Protein 2RH2 (pdb70)

CATH classification: 2.30.30.60

Secondary structure (P-SEA, 3-state):
ccccccbbbbccccbbbbbbbccccccccccbbbbbcccccccbbbbbccccccccc

Sequence (57 aa):
ATFGMGDRVRRKKKSGAAWWQGQQIVGWWYCCTNNLLTPPEGYAVESEAHPPGSSVQQIYPVAALEERIN

Organism: Escherichia coli (NCBI:txid562)

Structure (mmCIF, N/CA/C/O backbone):
data_2RH2
#
_entry.id   2RH2
#
_cell.length_a   67.810
_cell.length_b   67.810
_cell.length_c   51.970
_cell.angle_alpha   90.00
_cell.angle_beta   90.00
_cell.angle_gamma   90.00
#
_symmetry.space_group_name_H-M   'I 41 2 2'
#
loop_
_entity.id
_entity.type
_entity.pdbx_description
1 polymer 'Dihydrofolate reductase type 2'
2 non-polymer (4R)-2-METHYLPENTANE-2,4-DIOL
3 water water
#
loop_
_atom_site.group_PDB
_atom_site.id
_atom_site.type_symbol
_atom_site.label_atom_id
_atom_site.label_alt_id
_atom_site.label_comp_id
_atom_site.label_asym_id
_atom_site.label_entity_id
_atom_site.label_seq_id
_atom_site.pdbx_PDB_ins_code
_atom_site.Cartn_x
_atom_site.Cartn_y
_atom_site.Cartn_z
_atom_site.occupancy
_atom_site.B_iso_or_equiv
_atom_site.auth_seq_id
_atom_site.auth_comp_id
_atom_site.auth_asym_id
_atom_site.auth_atom_id
_atom_site.pdbx_PDB_model_num
ATOM 1 C C . ASN A 1 5 ? 9.994 -6.024 22.419 0.60 20.54 21 ASN A C 1
ATOM 2 O O . ASN A 1 5 ? 10.816 -6.533 21.645 0.60 22.51 21 ASN A O 1
ATOM 3 N N . ALA A 1 6 ? 9.382 -4.865 22.154 1.00 23.27 22 ALA A N 1
ATOM 4 C CA . ALA A 1 6 ? 9.429 -4.234 20.854 1.00 19.38 22 ALA A CA 1
ATOM 5 C C . ALA A 1 6 ? 10.81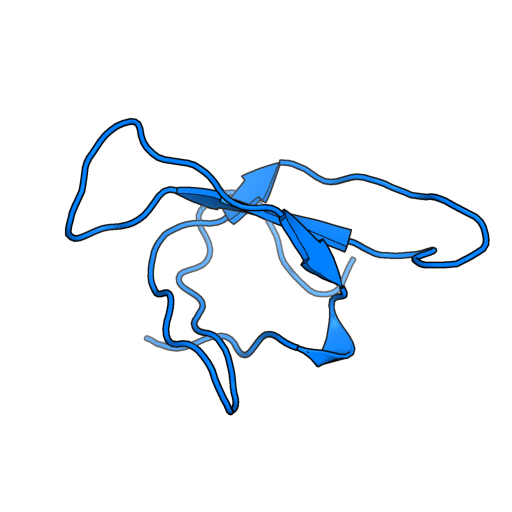9 -3.732 20.529 1.00 15.96 22 ALA A C 1
ATOM 6 O O . ALA A 1 6 ? 11.504 -3.046 21.287 1.00 19.38 22 ALA A O 1
ATOM 13 N N . THR A 1 7 ? 11.216 -3.988 19.298 1.00 14.03 23 THR A N 1
ATOM 14 C CA . THR A 1 7 ? 12.487 -3.529 18.757 1.00 13.34 23 THR A CA 1
ATOM 15 C C . THR A 1 7 ? 12.586 -2.016 18.608 1.00 11.97 23 THR A C 1
ATOM 16 O O . THR A 1 7 ? 13.642 -1.439 18.826 1.00 14.09 23 THR A O 1
ATOM 27 N N . PHE A 1 8 ? 11.490 -1.400 18.163 1.00 10.83 24 PHE A N 1
ATOM 28 C CA . PHE A 1 8 ? 11.445 0.021 17.953 1.00 10.09 24 PHE A CA 1
ATOM 29 C C . PHE A 1 8 ? 10.369 0.622 18.794 1.00 10.57 24 PHE A C 1
ATOM 30 O O . PHE A 1 8 ? 9.399 -0.028 19.165 1.00 13.81 24 PHE A O 1
ATOM 47 N N . GLY A 1 9 ? 10.488 1.920 19.028 1.00 10.90 25 GLY A N 1
ATOM 48 C CA . GLY A 1 9 ? 9.486 2.712 19.695 1.00 12.64 25 GLY A CA 1
ATOM 49 C C . GLY A 1 9 ? 8.999 3.863 18.817 1.00 9.77 25 GLY A C 1
ATOM 50 O O . GLY A 1 9 ? 9.642 4.240 17.825 1.00 9.10 25 GLY A O 1
ATOM 54 N N . MET A 1 10 ? 7.880 4.450 19.227 1.00 10.22 26 MET A N 1
ATOM 55 C CA . MET A 1 10 ? 7.323 5.584 18.526 1.00 9.68 26 MET A CA 1
ATOM 56 C C . MET A 1 10 ? 8.379 6.674 18.401 1.00 9.24 26 MET A C 1
ATOM 57 O O . MET A 1 10 ? 9.064 7.032 19.373 1.00 10.51 26 MET A O 1
ATOM 71 N N . GLY A 1 11 ? 8.512 7.224 17.207 1.00 8.53 27 GLY A N 1
ATOM 72 C CA . GLY A 1 11 ? 9.442 8.297 16.963 1.00 9.38 27 GLY A CA 1
ATOM 73 C C . GLY A 1 11 ? 10.828 7.888 16.524 1.00 8.64 27 GLY A C 1
ATOM 74 O O . GLY A 1 11 ? 11.593 8.745 16.071 1.00 10.50 27 GLY A O 1
ATOM 78 N N . ASP A 1 12 ? 11.168 6.605 16.639 1.00 7.76 28 ASP A N 1
ATOM 79 C CA . ASP A 1 12 ? 12.479 6.172 16.146 1.00 7.58 28 ASP A CA 1
ATOM 80 C C . ASP A 1 12 ? 12.568 6.458 14.665 1.00 7.12 28 ASP A C 1
ATOM 81 O O . ASP A 1 12 ? 11.595 6.240 13.910 1.00 8.16 28 ASP A O 1
ATOM 90 N N . ARG A 1 13 ? 13.741 6.881 14.211 1.00 7.30 29 ARG A N 1
ATOM 91 C CA . ARG A 1 13 ? 14.017 7.045 12.787 1.00 7.12 29 ARG A CA 1
ATOM 92 C C . ARG A 1 13 ? 14.558 5.756 12.239 1.00 6.77 29 ARG A C 1
ATOM 93 O O . ARG A 1 13 ? 15.540 5.202 12.766 1.00 7.95 29 ARG A O 1
ATOM 114 N N . VAL A 1 14 ? 13.895 5.227 11.210 1.00 6.12 30 VAL A N 1
ATOM 115 C CA . VAL A 1 14 ? 14.229 3.945 10.622 1.00 6.07 30 VAL A CA 1
ATOM 116 C C . VAL A 1 14 ? 14.275 4.053 9.122 1.00 5.90 30 VAL A C 1
ATOM 117 O O . VAL A 1 14 ? 13.708 4.984 8.512 1.00 6.36 30 VAL A O 1
ATOM 130 N N A ARG A 1 15 ? 14.868 3.015 8.527 0.60 6.28 31 ARG A N 1
ATOM 131 N N B ARG A 1 15 ? 14.942 3.101 8.448 0.40 6.07 31 ARG A N 1
ATOM 132 C CA A ARG A 1 15 ? 14.860 2.865 7.102 0.60 6.19 31 ARG A CA 1
ATOM 133 C CA B ARG A 1 15 ? 14.878 3.003 6.969 0.40 5.85 31 ARG A CA 1
ATOM 134 C C A ARG A 1 15 ? 14.685 1.408 6.749 0.60 5.57 31 ARG A C 1
ATOM 135 C C B ARG A 1 15 ? 14.748 1.543 6.580 0.40 6.23 31 ARG A C 1
ATO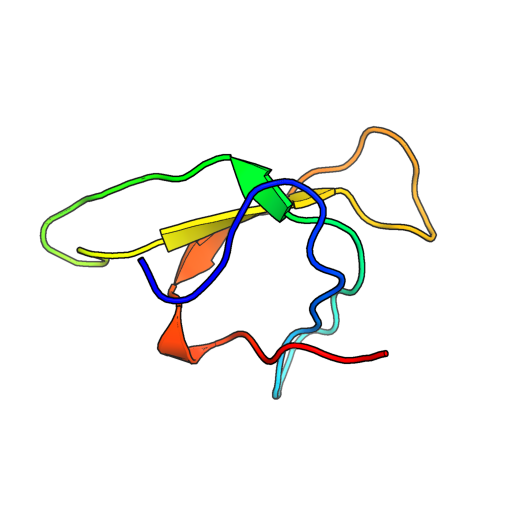M 136 O O A ARG A 1 15 ? 15.021 0.492 7.517 0.60 5.57 31 ARG A O 1
ATOM 137 O O B ARG A 1 15 ? 15.182 0.650 7.323 0.40 6.67 31 ARG A O 1
ATOM 178 N N A LYS A 1 16 ? 14.232 1.190 5.514 0.70 6.07 32 LYS A N 1
ATOM 179 N N B LYS A 1 16 ? 14.222 1.284 5.381 0.30 5.43 32 LYS A N 1
ATOM 180 C CA A LYS A 1 16 ? 14.299 -0.139 4.915 0.70 6.07 32 LYS A CA 1
ATOM 181 C CA B LYS A 1 16 ? 14.302 -0.073 4.837 0.30 5.70 32 LYS A CA 1
ATOM 182 C C A LYS A 1 16 ? 15.769 -0.477 4.713 0.70 5.89 32 LYS A C 1
ATOM 183 C C B LYS A 1 16 ? 15.738 -0.528 4.513 0.30 6.21 32 LYS A C 1
ATOM 184 O O A LYS A 1 16 ? 16.550 0.348 4.246 0.70 5.90 32 LYS A O 1
ATOM 185 O O B LYS A 1 16 ? 16.486 0.169 3.799 0.30 5.59 32 LYS A O 1
ATOM 222 N N . LYS A 1 17 ? 16.105 -1.717 5.017 1.00 6.72 33 LYS A N 1
ATOM 223 C CA . LYS A 1 17 ? 17.446 -2.246 4.826 1.00 7.68 33 LYS A CA 1
ATOM 224 C C . LYS A 1 17 ? 17.784 -2.484 3.360 1.00 7.63 33 LYS A C 1
ATOM 225 O O . LYS A 1 17 ? 18.959 -2.365 2.974 1.00 10.55 33 LYS A O 1
ATOM 244 N N . SER A 1 18 ? 16.823 -2.929 2.562 1.00 6.73 34 SER A N 1
ATOM 245 C CA . SER A 1 18 ? 17.123 -3.357 1.230 1.00 7.75 34 SER A CA 1
ATOM 246 C C . SER A 1 18 ? 15.913 -3.235 0.353 1.00 6.94 34 SER A C 1
ATOM 247 O O . SER A 1 18 ? 14.793 -2.996 0.826 1.00 8.51 34 SER A O 1
ATOM 255 N N . GLY A 1 19 ? 16.125 -3.392 -0.956 1.00 6.95 35 GLY A N 1
ATOM 256 C CA . GLY A 1 19 ? 15.024 -3.330 -1.881 1.00 7.29 35 GLY A CA 1
ATOM 257 C C . GLY A 1 19 ? 14.412 -1.946 -1.917 1.00 6.33 35 GLY A C 1
ATOM 258 O O . GLY A 1 19 ? 15.113 -0.921 -1.901 1.00 7.99 35 GLY A O 1
ATOM 262 N N . ALA A 1 20 ? 13.094 -1.880 -1.987 1.00 6.16 36 ALA A N 1
ATOM 263 C CA . ALA A 1 20 ? 12.405 -0.595 -2.058 1.00 6.48 36 ALA A CA 1
ATOM 264 C C . ALA A 1 20 ? 12.791 0.245 -0.846 1.00 6.31 36 ALA A C 1
ATOM 265 O O . ALA A 1 20 ? 12.779 -0.215 0.295 1.00 7.43 36 ALA A O 1
ATOM 272 N N . ALA A 1 21 ? 13.069 1.532 -1.078 1.00 5.65 37 ALA A N 1
ATOM 273 C CA . ALA A 1 21 ? 13.524 2.404 -0.017 1.00 5.34 37 ALA A CA 1
ATOM 274 C C . ALA A 1 21 ? 12.362 2.997 0.752 1.00 5.18 37 ALA A C 1
ATOM 275 O O . ALA A 1 21 ? 11.266 3.243 0.212 1.00 5.82 37 ALA A O 1
ATOM 282 N N A TRP A 1 22 ? 12.617 3.332 2.003 0.50 4.89 38 TRP A N 1
ATOM 283 N N B TRP A 1 22 ? 12.572 3.255 2.046 0.50 5.50 38 TRP A N 1
ATOM 284 C CA A TRP A 1 22 ? 11.640 4.042 2.799 0.50 5.03 38 TRP A CA 1
ATOM 285 C CA B TRP A 1 22 ? 11.634 4.053 2.847 0.50 5.57 38 TRP A CA 1
ATOM 286 C C A TRP A 1 22 ? 12.394 4.549 4.019 0.50 5.25 38 TRP A C 1
ATOM 287 C C B TRP A 1 22 ? 12.419 4.552 4.032 0.50 5.54 38 TRP A C 1
ATOM 288 O O A TRP A 1 22 ? 13.218 3.833 4.554 0.50 6.65 38 TRP A O 1
ATOM 289 O O B TRP A 1 22 ? 13.301 3.827 4.542 0.50 6.34 38 TRP A O 1
ATOM 330 N N . GLN A 1 23 ? 12.113 5.748 4.503 1.00 5.41 39 GLN A N 1
ATOM 331 C CA . GLN A 1 23 ? 12.848 6.302 5.646 1.00 5.49 39 GLN A CA 1
ATOM 332 C C . GLN A 1 23 ? 11.974 7.309 6.340 1.00 5.31 39 GLN A C 1
ATOM 333 O O . GLN A 1 23 ? 11.369 8.170 5.661 1.00 5.70 39 GLN A O 1
ATOM 347 N N . GLY A 1 24 ? 11.935 7.248 7.659 1.00 5.24 40 GLY A N 1
ATOM 348 C CA . GLY A 1 24 ? 11.162 8.189 8.447 1.00 5.81 40 GLY A CA 1
ATOM 349 C C . GLY A 1 24 ? 10.950 7.662 9.830 1.00 5.53 40 GLY A C 1
ATOM 350 O O . GLY A 1 24 ? 11.712 6.842 10.329 1.00 8.04 40 GLY A O 1
ATOM 354 N N A GLN A 1 25 ? 9.885 8.166 10.466 0.55 6.41 41 GLN A N 1
ATOM 355 N N B GLN A 1 25 ? 9.890 8.084 10.490 0.45 5.73 41 GLN A N 1
ATOM 356 C CA A GLN A 1 25 ? 9.621 7.909 11.884 0.55 6.00 41 GLN A CA 1
ATOM 357 C CA B GLN A 1 25 ? 9.732 7.762 11.890 0.45 6.13 41 GLN A CA 1
ATOM 358 C C A GLN A 1 25 ? 8.624 6.742 12.086 0.55 5.86 41 GLN A C 1
ATOM 359 C C B GLN A 1 25 ? 8.667 6.706 12.068 0.45 5.15 41 GLN A C 1
ATOM 360 O O A GLN A 1 25 ? 7.608 6.635 11.403 0.55 5.67 41 GLN A O 1
ATOM 361 O O B GLN A 1 25 ? 7.633 6.655 11.345 0.45 6.02 41 GLN A O 1
ATOM 388 N N . ILE A 1 26 ? 8.887 5.906 13.093 1.00 5.71 42 ILE A N 1
ATOM 389 C CA . ILE A 1 26 ? 7.894 4.943 13.562 1.00 5.49 42 ILE A CA 1
ATOM 390 C C . ILE A 1 26 ? 6.672 5.698 14.084 1.00 5.50 42 ILE A C 1
ATOM 391 O O . I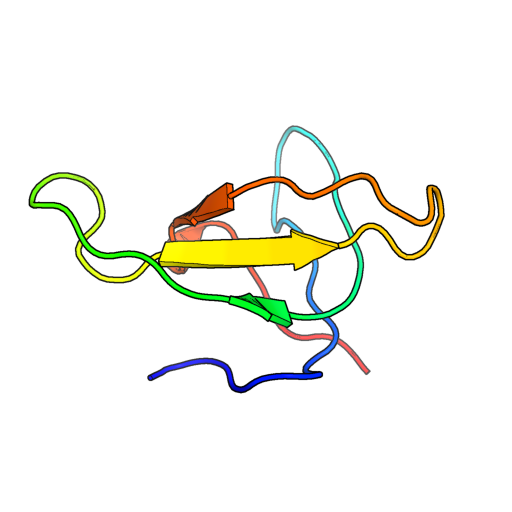LE A 1 26 ? 6.791 6.559 14.971 1.00 6.19 42 ILE A O 1
ATOM 407 N N . VAL A 1 27 ? 5.501 5.348 13.541 1.00 5.07 43 VAL A N 1
ATOM 408 C CA . VAL A 1 27 ? 4.238 5.955 13.925 1.00 5.57 43 VAL A CA 1
ATOM 409 C C . VAL A 1 27 ? 3.174 4.917 14.307 1.00 5.54 43 VAL A C 1
ATOM 410 O O . VAL A 1 27 ? 2.046 5.295 14.601 1.00 6.08 43 VAL A O 1
ATOM 423 N N . GLY A 1 28 ? 3.519 3.637 14.334 1.00 5.53 44 GLY A N 1
ATOM 424 C CA . GLY A 1 28 ? 2.570 2.638 14.786 1.00 6.02 44 GLY A CA 1
ATOM 425 C C . GLY A 1 28 ? 3.146 1.249 14.623 1.00 5.44 44 GLY A C 1
ATOM 426 O O . GLY A 1 28 ? 4.343 1.083 14.351 1.00 5.48 44 GLY A O 1
ATOM 430 N N A TRP A 1 29 ? 2.261 0.260 14.822 0.55 6.20 45 TRP A N 1
ATOM 431 N N B TRP A 1 29 ? 2.293 0.278 14.849 0.45 5.82 45 TRP A N 1
ATOM 432 C CA A TRP A 1 29 ? 2.661 -1.140 15.049 0.55 6.76 45 TRP A CA 1
ATOM 433 C CA B TRP A 1 29 ? 2.694 -1.084 14.888 0.45 6.09 45 TRP A CA 1
ATOM 434 C C A TRP A 1 29 ? 1.546 -2.030 14.555 0.55 7.39 45 TRP A C 1
ATOM 435 C C B TRP A 1 29 ? 1.536 -2.0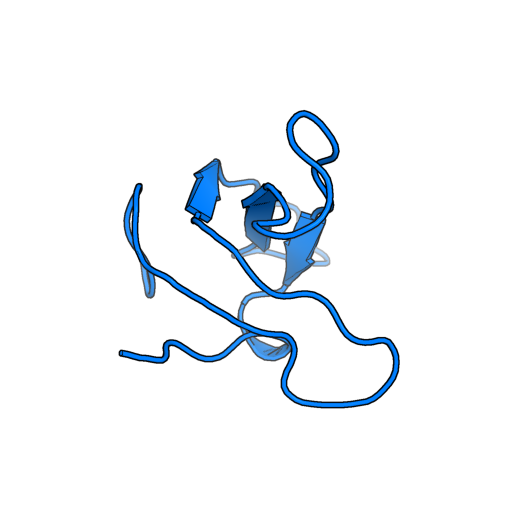07 14.505 0.45 5.29 45 TRP A C 1
ATOM 436 O O A TRP A 1 29 ? 0.414 -1.631 14.561 0.55 8.18 45 TRP A O 1
ATOM 437 O O B TRP A 1 29 ? 0.340 -1.596 14.590 0.45 7.51 45 TRP A O 1
ATOM 478 N N . TYR A 1 30 ? 1.886 -3.238 14.143 1.00 6.15 46 TYR A N 1
ATOM 479 C CA . TYR A 1 30 ? 0.854 -4.235 13.820 1.00 6.29 46 TYR A CA 1
ATOM 480 C C . TYR A 1 30 ? 1.458 -5.625 14.064 1.00 5.99 46 TYR A C 1
ATOM 481 O O . TYR A 1 30 ? 2.656 -5.816 14.150 1.00 6.76 46 TYR A O 1
ATOM 499 N N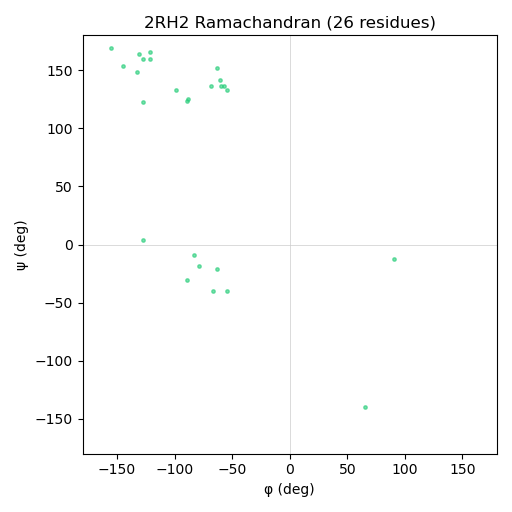 A CYS A 1 31 ? 0.533 -6.596 14.159 0.70 6.32 47 CYS A N 1
ATOM 500 N N B CYS A 1 31 ? 0.532 -6.599 14.103 0.30 5.42 47 CYS A 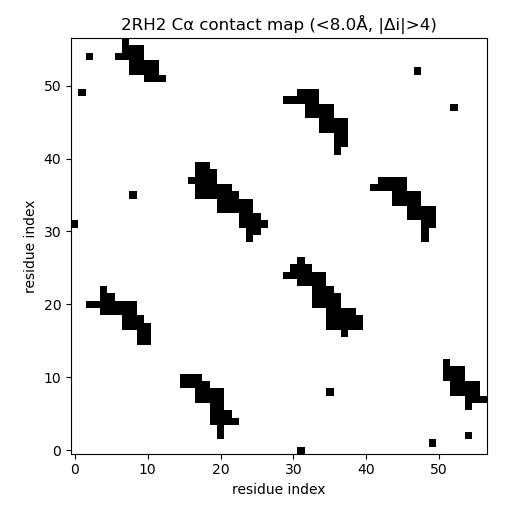N 1
ATOM 501 C CA A CYS A 1 31 ? 0.921 -7.962 14.486 0.70 6.74 47 CYS A CA 1
ATOM 502 C CA B CYS A 1 31 ? 0.839 -7.978 14.458 0.30 5.75 47 CYS A CA 1
ATOM 503 C C A CYS A 1 31 ? -0.045 -8.928 13.806 0.70 6.15 47 CYS A C 1
ATOM 504 C C B CYS A 1 31 ? -0.092 -8.922 13.725 0.30 6.19 47 CYS A C 1
ATOM 505 O O A CYS A 1 31 ? -1.261 -8.894 14.103 0.70 6.75 47 CYS A O 1
ATOM 506 O O B CYS A 1 31 ? -1.299 -8.872 13.894 0.30 7.40 47 CYS A O 1
ATOM 519 N N . THR A 1 32 ? 0.491 -9.799 12.923 1.00 5.99 48 THR A N 1
ATOM 520 C CA . THR A 1 32 ? -0.250 -10.862 12.274 1.00 6.13 48 THR A CA 1
ATOM 521 C C . THR A 1 32 ? 0.589 -12.149 12.417 1.00 5.90 48 THR A C 1
ATOM 522 O O . THR A 1 32 ? 1.755 -12.123 12.787 1.00 6.62 48 THR A O 1
ATOM 533 N N A ASN A 1 33 ? 0.024 -13.292 12.031 0.50 5.80 49 ASN A N 1
ATOM 534 N N B ASN A 1 33 ? -0.066 -13.263 12.040 0.50 5.61 49 ASN A N 1
ATOM 535 C CA A ASN A 1 33 ? 0.867 -14.495 12.041 0.50 5.50 49 ASN A CA 1
ATOM 536 C CA B ASN A 1 33 ? 0.662 -14.501 12.062 0.50 6.30 49 ASN A CA 1
ATOM 537 C C A ASN A 1 33 ? 2.027 -14.436 11.021 0.50 5.38 49 ASN A C 1
ATOM 538 C C B ASN A 1 33 ? 1.853 -14.443 11.168 0.50 5.94 49 ASN A C 1
ATOM 539 O O A ASN A 1 33 ? 3.110 -14.997 11.258 0.50 5.32 49 ASN A O 1
ATOM 540 O O B ASN A 1 33 ? 2.915 -14.976 11.519 0.50 6.53 49 ASN A O 1
ATOM 561 N N A LEU A 1 34 ? 1.806 -13.801 9.875 0.67 6.17 50 LEU A N 1
ATOM 562 N N B LEU A 1 34 ? 1.714 -13.848 9.985 0.33 5.78 50 LEU A N 1
ATOM 563 C CA A LEU A 1 34 ? 2.846 -13.673 8.900 0.67 6.27 50 LEU A CA 1
ATOM 564 C CA B LEU A 1 34 ? 2.871 -13.803 9.059 0.33 5.77 50 LEU A CA 1
ATOM 565 C C A LEU A 1 34 ? 3.909 -12.717 9.423 0.67 6.42 50 LEU A C 1
ATOM 566 C C B LEU A 1 34 ? 3.890 -12.685 9.355 0.33 6.01 50 LEU A C 1
ATOM 567 O O A LEU A 1 34 ? 5.106 -12.926 9.214 0.67 6.85 50 LEU A O 1
ATOM 568 O O B LEU A 1 34 ? 5.030 -12.761 8.894 0.33 7.08 50 LEU A O 1
ATOM 599 N N . THR A 1 35 ? 3.457 -11.657 10.090 1.00 6.13 51 THR A N 1
ATOM 600 C CA . THR A 1 35 ? 4.296 -10.541 10.553 1.00 6.50 51 THR A CA 1
ATOM 601 C C . THR A 1 35 ? 4.016 -10.307 12.019 1.00 5.97 51 THR A C 1
ATOM 602 O O . THR A 1 35 ? 3.261 -9.387 12.380 1.00 6.36 51 THR A O 1
ATOM 613 N N A PRO A 1 36 ? 4.595 -11.099 12.904 0.70 6.51 52 PRO A N 1
ATOM 614 N N B PRO A 1 36 ? 4.576 -11.124 12.942 0.30 6.92 52 PRO A N 1
ATOM 615 C CA A PRO A 1 36 ? 4.202 -10.970 14.305 0.70 8.07 52 PRO A CA 1
ATOM 616 C CA B PRO A 1 36 ? 4.285 -10.987 14.396 0.30 6.93 52 PRO A CA 1
ATOM 617 C C A PRO A 1 36 ? 4.687 -9.704 14.948 0.70 7.12 52 PRO A C 1
ATOM 618 C C B PRO A 1 36 ? 4.796 -9.732 15.027 0.30 7.82 52 PRO A C 1
ATOM 619 O O A PRO A 1 36 ? 4.156 -9.290 15.988 0.70 8.43 52 PRO A O 1
ATOM 620 O O B PRO A 1 36 ? 4.439 -9.417 16.161 0.30 8.69 52 PRO A O 1
ATOM 641 N N . GLU A 1 37 ? 5.681 -9.036 14.331 1.00 6.77 53 GLU A N 1
ATOM 642 C CA . GLU A 1 37 ? 6.165 -7.734 14.808 1.00 7.00 53 GLU A CA 1
ATOM 643 C C . GLU A 1 37 ? 6.364 -6.852 13.573 1.00 6.51 53 GLU A C 1
ATOM 644 O O . GLU A 1 37 ? 7.326 -7.050 12.823 1.00 7.69 53 GLU A O 1
ATOM 656 N N . GLY A 1 38 ? 5.425 -5.939 13.356 1.00 6.32 54 GLY A N 1
ATOM 657 C CA . GLY A 1 38 ? 5.476 -5.030 12.228 1.00 6.49 54 GLY A CA 1
ATOM 658 C C . GLY A 1 38 ? 5.327 -3.604 12.699 1.00 5.42 54 GLY A C 1
ATOM 659 O O . GLY A 1 38 ? 4.807 -3.321 13.776 1.00 5.81 54 GLY A O 1
ATOM 663 N N . TYR A 1 39 ? 5.785 -2.680 11.837 1.00 5.10 55 TYR A N 1
ATOM 664 C CA . TYR A 1 39 ? 5.772 -1.273 12.158 1.00 5.19 55 TYR A CA 1
ATOM 665 C C . TYR A 1 39 ? 5.203 -0.454 11.006 1.00 4.94 55 TYR A C 1
ATOM 666 O O . TYR A 1 39 ? 5.381 -0.745 9.838 1.00 5.78 55 TYR A O 1
ATOM 684 N N . ALA A 1 40 ? 4.546 0.665 11.403 1.00 4.83 56 ALA A N 1
ATOM 685 C CA . ALA A 1 40 ? 4.132 1.696 10.487 1.00 4.82 56 ALA A CA 1
ATOM 686 C C . ALA A 1 40 ? 5.173 2.830 10.531 1.00 4.65 56 ALA A C 1
ATOM 687 O O . ALA A 1 40 ? 5.561 3.254 11.617 1.00 5.30 56 ALA A O 1
ATOM 694 N N . VAL A 1 41 ? 5.590 3.275 9.361 1.00 4.3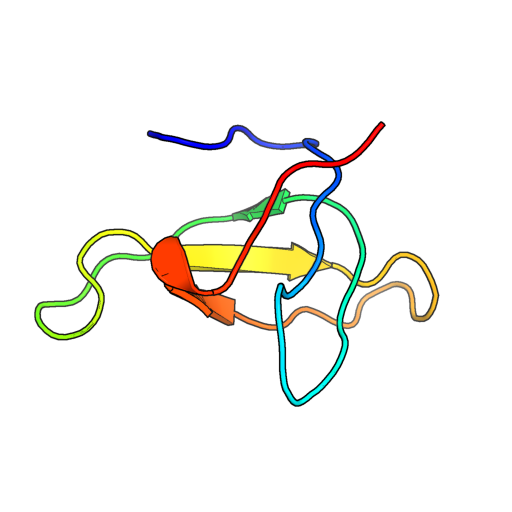8 57 VAL A N 1
ATOM 695 C CA . VAL A 1 41 ? 6.654 4.279 9.239 1.00 4.48 57 VAL A CA 1
ATOM 696 C C . VAL A 1 41 ? 6.126 5.422 8.356 1.00 4.36 57 VAL A C 1
ATOM 697 O O . VAL A 1 41 ? 5.750 5.190 7.202 1.00 4.43 57 VAL A O 1
ATOM 710 N N . GLU A 1 42 ? 6.141 6.638 8.894 1.00 4.50 58 GLU A N 1
ATOM 711 C CA . GLU A 1 42 ? 5.755 7.805 8.106 1.00 4.56 58 GLU A CA 1
ATOM 712 C C . GLU A 1 42 ? 6.994 8.339 7.392 1.00 4.83 58 GLU A C 1
ATOM 713 O O . GLU A 1 42 ? 8.021 8.592 8.035 1.00 5.89 58 GLU A O 1
ATOM 725 N N . SER A 1 43 ? 6.920 8.481 6.080 1.00 4.74 59 SER A N 1
ATOM 726 C CA . SER A 1 43 ? 8.052 9.006 5.342 1.00 5.12 59 SER A CA 1
ATOM 727 C C . SER A 1 43 ? 8.431 10.404 5.820 1.00 5.45 59 SER A C 1
ATOM 728 O O . SER A 1 43 ? 7.574 11.278 5.975 1.00 6.76 59 SER A O 1
ATOM 736 N N . GLU A 1 44 ? 9.741 10.627 5.979 1.00 5.54 60 GLU A N 1
ATOM 737 C CA . GLU A 1 44 ? 10.257 11.953 6.287 1.00 6.58 60 GLU A CA 1
ATOM 738 C C . GLU A 1 44 ? 10.323 12.838 5.039 1.00 6.85 60 GLU A C 1
ATOM 739 O O . GLU A 1 44 ? 10.455 14.058 5.162 1.00 9.94 60 GLU A O 1
ATOM 751 N N . ALA A 1 45 ? 10.285 12.241 3.864 1.00 6.03 61 ALA A N 1
ATOM 752 C CA . ALA A 1 45 ? 10.294 12.969 2.615 1.00 6.43 61 ALA A CA 1
ATOM 753 C C . ALA A 1 45 ? 8.907 13.331 2.132 1.00 6.09 61 ALA A C 1
ATOM 754 O O . ALA A 1 45 ? 8.718 14.341 1.466 1.00 7.78 61 ALA A O 1
ATOM 761 N N . HIS A 1 46 ? 7.926 12.490 2.469 1.00 5.55 62 HIS A N 1
ATOM 762 C CA . HIS A 1 46 ? 6.555 12.599 1.983 1.00 5.68 62 HIS A CA 1
ATOM 763 C C . HIS A 1 46 ? 5.605 12.609 3.178 1.00 5.65 62 HIS A C 1
ATOM 764 O O . HIS A 1 46 ? 4.987 11.584 3.509 1.00 5.70 62 HIS A O 1
ATOM 779 N N A PRO A 1 47 ? 5.418 13.751 3.832 0.50 6.02 63 PRO A N 1
ATOM 780 N N B PRO A 1 47 ? 5.539 13.746 3.904 0.50 6.42 63 PRO A N 1
ATOM 781 C CA A PRO A 1 47 ? 4.605 13.868 5.033 0.50 6.73 63 PRO A CA 1
ATOM 782 C CA B PRO A 1 47 ? 4.718 13.748 5.104 0.50 6.05 63 PRO A CA 1
ATOM 783 C C A PRO A 1 47 ? 3.237 13.274 4.800 0.50 5.67 63 PRO A C 1
ATOM 784 C C B PRO A 1 47 ? 3.301 13.260 4.825 0.50 5.59 63 PRO A C 1
ATOM 785 O O A PRO A 1 47 ? 2.583 13.537 3.777 0.50 6.18 63 PRO A O 1
ATOM 786 O O B PRO A 1 47 ? 2.677 13.569 3.810 0.50 5.67 63 PRO A O 1
ATOM 807 N N . GLY A 1 48 ? 2.757 12.517 5.785 1.00 5.52 64 GLY A N 1
ATOM 808 C CA . GLY A 1 48 ? 1.423 11.949 5.708 1.00 5.72 64 GLY A CA 1
ATOM 809 C C . GLY A 1 48 ? 1.374 10.584 5.079 1.00 5.45 64 GLY A C 1
ATOM 810 O O . GLY A 1 48 ? 0.364 9.874 5.270 1.00 6.64 64 GLY A O 1
ATOM 814 N N A SER A 1 49 ? 2.368 10.199 4.263 0.80 4.85 65 SER A N 1
ATOM 815 N N B SER A 1 49 ? 2.472 10.209 4.435 0.20 5.57 65 SER A N 1
ATOM 816 C CA A SER A 1 49 ? 2.374 8.867 3.651 0.80 4.73 65 SER A CA 1
ATOM 817 C CA B SER A 1 49 ? 2.547 8.934 3.761 0.20 5.10 65 SER A CA 1
ATOM 818 C C A SER A 1 49 ? 3.071 7.899 4.606 0.80 4.22 65 SER A C 1
ATOM 819 C C B SER A 1 49 ? 3.089 7.915 4.759 0.20 4.40 65 SER A C 1
ATOM 820 O O A SER A 1 49 ? 4.196 8.128 5.033 0.80 4.86 65 SER A O 1
ATOM 821 O O B SER A 1 49 ? 4.112 8.127 5.421 0.20 4.43 65 SER A O 1
ATOM 836 N N . VAL A 1 50 ? 2.363 6.815 4.905 1.00 5.27 66 VAL A N 1
ATOM 837 C CA . VAL A 1 50 ? 2.761 5.790 5.858 1.00 5.17 66 VAL A CA 1
ATOM 838 C C . VAL A 1 50 ? 2.798 4.463 5.127 1.00 5.27 66 VAL A C 1
ATOM 839 O O . VAL A 1 50 ? 1.877 4.153 4.372 1.00 6.55 66 VAL A O 1
ATOM 852 N N A GLN A 1 51 ? 3.815 3.628 5.430 0.60 4.94 67 GLN A N 1
ATOM 853 N N B GLN A 1 51 ? 3.882 3.712 5.309 0.40 4.75 67 GLN A N 1
ATOM 854 C CA A GLN A 1 51 ? 3.864 2.261 4.920 0.60 6.20 67 GLN A CA 1
ATOM 855 C CA B GLN A 1 51 ? 3.923 2.348 4.880 0.40 4.27 67 GLN A CA 1
ATOM 856 C C A GLN A 1 51 ? 4.269 1.372 6.049 0.60 5.24 67 GLN A C 1
ATOM 857 C C B GLN A 1 51 ? 4.138 1.416 6.088 0.40 4.19 67 GLN A C 1
ATOM 858 O O A GLN A 1 51 ? 4.944 1.785 7.008 0.60 4.94 67 GLN A O 1
ATOM 859 O O B GLN A 1 51 ? 4.645 1.815 7.124 0.40 5.81 67 GLN A O 1
ATOM 886 N N . ILE A 1 52 ? 3.782 0.136 5.949 1.00 5.22 68 ILE A N 1
ATOM 887 C CA . ILE A 1 52 ? 3.969 -0.850 7.002 1.0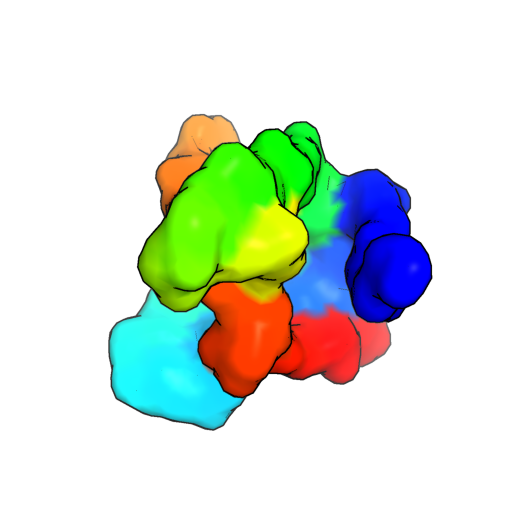0 5.00 68 ILE A CA 1
ATOM 888 C C . ILE A 1 52 ? 4.927 -1.945 6.508 1.00 4.88 68 ILE A C 1
ATOM 889 O O . ILE A 1 52 ? 4.848 -2.397 5.380 1.00 6.04 68 ILE A O 1
ATOM 905 N N . TYR A 1 53 ? 5.796 -2.358 7.434 1.00 4.73 69 TYR A N 1
ATOM 906 C CA . TYR A 1 53 ? 6.793 -3.382 7.120 1.00 5.05 69 TYR A CA 1
ATOM 907 C C . TYR A 1 53 ? 7.042 -4.259 8.325 1.00 5.21 69 TYR A C 1
ATOM 908 O O . TYR A 1 53 ? 6.992 -3.826 9.477 1.00 5.71 69 TYR A O 1
ATOM 926 N N . PRO A 1 54 ? 7.473 -5.512 8.079 1.00 5.92 70 PRO A N 1
ATOM 927 C CA . PRO A 1 54 ? 7.990 -6.352 9.164 1.00 5.66 70 PRO A CA 1
ATOM 928 C C . PRO A 1 54 ? 9.252 -5.777 9.786 1.00 6.05 70 PRO A C 1
ATOM 929 O O . PRO A 1 54 ? 10.077 -5.135 9.105 1.00 6.35 70 PRO A O 1
ATOM 940 N N . VAL A 1 55 ? 9.466 -6.077 11.062 1.00 6.18 71 VAL A N 1
ATOM 941 C CA . VAL A 1 55 ? 10.654 -5.603 11.759 1.00 6.91 71 VAL A CA 1
ATOM 942 C C . VAL A 1 55 ? 11.936 -5.993 11.016 1.00 7.46 71 VAL A C 1
ATOM 943 O O . VAL A 1 55 ? 12.894 -5.199 10.972 1.00 8.47 71 VAL A O 1
ATOM 956 N N . ALA A 1 56 ? 12.017 -7.191 10.458 1.00 7.74 72 ALA A N 1
ATOM 957 C CA . ALA A 1 56 ? 13.253 -7.646 9.819 1.00 9.26 72 ALA A CA 1
ATOM 958 C C . ALA A 1 56 ? 13.631 -6.789 8.627 1.00 8.37 72 ALA A C 1
ATOM 959 O O . ALA A 1 56 ? 14.788 -6.825 8.194 1.00 10.17 72 ALA A O 1
ATOM 966 N N . ALA A 1 57 ? 12.668 -6.061 8.049 1.00 7.30 73 ALA A N 1
ATOM 967 C CA . ALA A 1 57 ? 12.926 -5.223 6.884 1.00 7.31 73 ALA A CA 1
ATOM 968 C C . ALA A 1 57 ? 13.506 -3.850 7.232 1.00 6.90 73 ALA A C 1
ATOM 969 O O . ALA A 1 57 ? 13.893 -3.116 6.318 1.00 7.17 73 ALA A O 1
ATOM 976 N N . LEU A 1 58 ? 13.545 -3.496 8.519 1.00 6.70 74 LEU A N 1
ATOM 977 C CA . LEU A 1 58 ? 13.838 -2.126 8.968 1.00 6.80 74 LEU A CA 1
ATOM 978 C C . LEU A 1 58 ? 15.070 -2.108 9.857 1.00 7.24 74 LEU A C 1
ATOM 979 O O . LEU A 1 58 ? 15.353 -3.064 10.579 1.00 8.71 74 LEU A O 1
ATOM 995 N N A GLU A 1 59 ? 15.735 -0.939 9.846 0.60 7.38 75 GLU A N 1
ATOM 996 N N B GLU A 1 59 ? 15.785 -0.991 9.831 0.40 7.53 75 GLU A N 1
ATOM 997 C CA A GLU A 1 59 ? 16.868 -0.668 10.724 0.60 8.37 75 GLU A CA 1
ATOM 998 C CA B GLU A 1 59 ? 16.857 -0.773 10.753 0.40 7.70 75 GLU A CA 1
ATOM 999 C C A GLU A 1 59 ? 16.767 0.751 11.245 0.60 7.80 75 GLU A C 1
ATOM 1000 C C B GLU A 1 59 ? 16.846 0.700 11.211 0.40 7.50 75 GLU A C 1
ATOM 1001 O O A GLU A 1 59 ? 16.337 1.675 10.545 0.60 7.92 75 GLU A O 1
ATOM 1002 O O B GLU A 1 59 ? 16.542 1.596 10.426 0.40 6.79 75 GLU A O 1
ATOM 1025 N N . ARG A 1 60 ? 17.169 0.926 12.484 1.00 8.26 76 ARG A N 1
ATOM 1026 C CA . ARG A 1 60 ? 17.201 2.240 13.080 1.00 8.89 76 ARG A CA 1
ATOM 1027 C C . ARG A 1 60 ? 18.452 2.993 12.655 1.00 10.04 76 ARG A C 1
ATOM 1028 O O . ARG A 1 60 ? 19.537 2.415 12.545 1.00 13.29 76 ARG A O 1
ATOM 1049 N N . ILE A 1 61 ? 18.278 4.303 12.435 1.00 10.28 77 ILE A N 1
ATOM 1050 C CA . ILE A 1 61 ? 19.358 5.150 12.025 1.00 11.97 77 ILE A CA 1
ATOM 1051 C C . ILE A 1 61 ? 19.383 6.396 12.927 1.00 16.80 77 ILE A C 1
ATOM 1052 O O . ILE A 1 61 ? 18.439 6.673 13.634 1.00 16.74 77 ILE A O 1
ATOM 1068 N N . ASN A 1 62 ? 20.484 7.151 12.939 1.00 24.76 78 ASN A N 1
ATOM 1069 C CA . ASN A 1 62 ? 20.419 8.430 13.721 1.00 21.93 78 ASN A CA 1
ATOM 1070 C C . ASN A 1 62 ? 19.586 9.494 13.038 1.00 23.60 78 ASN A C 1
ATOM 1071 O O . ASN A 1 62 ? 18.944 10.365 13.673 1.00 29.27 78 ASN A O 1
#

Foldseek 3Di:
DPDDFFFWKWFPDDDIATATWDAWDDDPVQRTKTWGAGPVDGPDIDMDHPVRMDTDD

Radius of gyration: 10.23 Å; Cα contacts (8 Å, |Δi|>4): 139; chains: 1; bounding box: 21×28×23 Å

Solvent-accessible surface area: 3767 Å² total

Nearest PDB structures (foldseek):
  3sfm-assembly1_A  TM=1.017E+00  e=4.809E-10  Escherichia coli
  2p4t-assembly1_A  TM=1.016E+00  e=1.134E-09  Escherichia coli
  1vie-assembly1_A  TM=1.007E+00  e=9.022E-10  Escherichia coli
  8hl4-assembly1_L142  TM=6.746E-01  e=6.672E-01  Sulfolobus acidocaldarius DSM 639
  3j6x-assembly1_L6  TM=5.727E-01  e=2.095E+00  Saccharomyces cerevisiae W303

InterPro domains:
  IPR008990 Electron transport accessory-like domain superfamily [SSF50090] (20-78)
  IPR009159 Dihydrofolate reductase, type II [PF06442] (1-78)
  IPR009159 Dihydrofolate reductase, type II [PIRSF000199] (1-78)
  IPR023408 Mechanosensitive ion channel MscS, beta-domain superfamily [G3DSA:2.30.30.60] (17-78)

B-factor: mean 10.48, std 7.52, range [4.19, 63.03]